Protein AF-A7LBM5-F1 (afdb_monomer_lite)

Structure (mmCIF, N/CA/C/O backbone):
data_AF-A7LBM5-F1
#
_entry.id   AF-A7LBM5-F1
#
loop_
_atom_site.group_PDB
_atom_site.id
_atom_site.type_symbol
_atom_site.label_atom_id
_atom_site.label_alt_id
_atom_site.label_comp_id
_atom_site.label_asym_id
_atom_site.label_entity_id
_atom_site.label_seq_id
_atom_site.pdbx_PDB_ins_code
_atom_site.Cartn_x
_atom_site.Cartn_y
_atom_site.Cartn_z
_atom_site.occupancy
_atom_site.B_iso_or_equiv
_atom_site.auth_seq_id
_atom_site.auth_comp_id
_atom_site.auth_asym_id
_atom_site.auth_atom_id
_atom_site.pdbx_PDB_model_num
ATOM 1 N N . ASP A 1 1 ? 21.453 -1.449 -9.384 1.00 80.56 1 ASP A N 1
ATOM 2 C CA . ASP A 1 1 ? 20.058 -1.747 -8.995 1.00 80.56 1 ASP A CA 1
ATOM 3 C C . ASP A 1 1 ? 19.962 -2.963 -8.107 1.00 80.56 1 ASP A C 1
ATOM 5 O O . ASP A 1 1 ? 20.552 -3.990 -8.438 1.00 80.56 1 ASP A O 1
ATOM 9 N N . GLN A 1 2 ? 19.204 -2.845 -7.019 1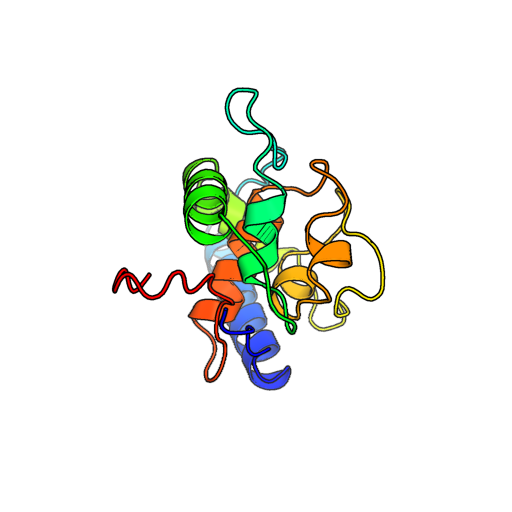.00 88.25 2 GLN A N 1
ATOM 10 C CA . GLN A 1 2 ? 18.785 -3.962 -6.177 1.00 88.25 2 GLN A CA 1
ATOM 11 C C . GLN A 1 2 ? 17.270 -4.136 -6.308 1.00 88.25 2 GLN A C 1
ATOM 13 O O . GLN A 1 2 ? 16.512 -3.178 -6.170 1.00 88.25 2 GLN A O 1
ATOM 18 N N . GLN A 1 3 ? 16.835 -5.356 -6.613 1.00 92.38 3 GLN A N 1
ATOM 19 C CA . GLN A 1 3 ? 15.414 -5.693 -6.645 1.00 92.38 3 GLN A CA 1
ATOM 20 C C . GLN A 1 3 ? 14.835 -5.732 -5.229 1.00 92.38 3 GLN A C 1
ATOM 22 O O . GLN A 1 3 ? 15.541 -6.057 -4.270 1.00 92.38 3 GLN A O 1
ATOM 27 N N . GLY A 1 4 ? 13.544 -5.439 -5.109 1.00 92.69 4 GLY A N 1
ATOM 28 C CA . GLY A 1 4 ? 12.826 -5.600 -3.856 1.00 92.69 4 GLY A CA 1
ATOM 29 C C . GLY A 1 4 ? 12.583 -7.071 -3.533 1.00 92.69 4 GLY A C 1
ATOM 30 O O . GLY A 1 4 ? 12.674 -7.957 -4.387 1.00 92.69 4 GLY A O 1
ATOM 31 N N . ILE A 1 5 ? 12.243 -7.329 -2.274 1.00 94.00 5 ILE A N 1
ATOM 32 C CA . ILE A 1 5 ? 11.839 -8.651 -1.801 1.00 94.00 5 ILE A CA 1
ATOM 33 C C . ILE A 1 5 ? 10.425 -8.525 -1.254 1.00 94.00 5 ILE A C 1
ATOM 35 O O . ILE A 1 5 ? 10.157 -7.733 -0.347 1.00 94.00 5 ILE A O 1
ATOM 39 N N . LYS A 1 6 ? 9.510 -9.302 -1.838 1.00 92.19 6 LYS A N 1
ATOM 40 C CA . LYS A 1 6 ? 8.155 -9.455 -1.319 1.00 92.19 6 LYS A CA 1
ATOM 41 C C . LYS A 1 6 ? 8.231 -10.149 0.055 1.00 92.19 6 LYS A C 1
ATOM 43 O O . LYS A 1 6 ? 8.802 -11.238 0.120 1.00 92.19 6 LYS A O 1
ATOM 48 N N . PRO A 1 7 ? 7.632 -9.582 1.118 1.00 89.44 7 PRO A N 1
ATOM 49 C CA . PRO A 1 7 ? 7.505 -10.281 2.391 1.00 89.44 7 PRO A CA 1
ATOM 50 C C . PRO A 1 7 ? 6.607 -11.522 2.272 1.00 89.44 7 PRO A C 1
ATOM 52 O O . PRO A 1 7 ? 5.789 -11.639 1.357 1.00 89.44 7 PRO A O 1
ATOM 55 N N . ALA A 1 8 ? 6.719 -12.446 3.226 1.00 93.50 8 ALA A N 1
ATOM 56 C CA . ALA A 1 8 ? 5.817 -13.594 3.293 1.00 93.50 8 ALA A CA 1
ATOM 57 C C . ALA A 1 8 ? 4.353 -13.140 3.454 1.00 93.50 8 ALA A C 1
ATOM 59 O O . ALA A 1 8 ? 4.066 -12.230 4.236 1.00 93.50 8 ALA A O 1
ATOM 60 N N . ASP A 1 9 ? 3.424 -13.806 2.758 1.00 93.50 9 ASP A N 1
ATOM 61 C CA . ASP A 1 9 ? 1.998 -13.443 2.792 1.00 93.50 9 ASP A CA 1
ATOM 62 C C . ASP A 1 9 ? 1.414 -13.525 4.209 1.00 93.50 9 ASP A C 1
ATOM 64 O O . ASP A 1 9 ? 0.647 -12.655 4.601 1.00 93.50 9 ASP A O 1
ATOM 68 N N . ASP A 1 10 ? 1.844 -14.500 5.016 1.00 94.88 10 ASP A N 1
ATOM 69 C CA . ASP A 1 10 ? 1.450 -14.602 6.429 1.00 94.88 10 ASP A CA 1
ATOM 70 C C . ASP A 1 10 ? 1.867 -13.358 7.238 1.00 94.88 10 ASP A C 1
ATOM 72 O O . ASP A 1 10 ? 1.095 -12.840 8.043 1.00 94.88 10 ASP A O 1
ATOM 76 N N . GLY A 1 11 ? 3.062 -12.814 6.983 1.00 94.75 11 GLY A N 1
ATOM 77 C CA . GLY A 1 11 ? 3.529 -11.586 7.629 1.00 94.75 11 GLY A CA 1
ATOM 78 C C . GLY A 1 11 ? 2.706 -10.361 7.222 1.00 94.75 11 GLY A C 1
ATOM 79 O O . GLY A 1 11 ? 2.309 -9.573 8.082 1.00 94.75 11 GLY A O 1
ATOM 80 N N . LEU A 1 12 ? 2.407 -10.231 5.926 1.00 95.88 12 LEU A N 1
ATOM 81 C CA . LEU A 1 12 ? 1.554 -9.163 5.397 1.00 95.88 12 LEU A CA 1
ATOM 82 C C . LEU A 1 12 ? 0.133 -9.236 5.964 1.00 95.88 12 LEU A C 1
ATOM 84 O O . LEU A 1 12 ? -0.390 -8.223 6.426 1.00 95.88 12 LEU A O 1
ATOM 88 N N . ASN A 1 13 ? -0.468 -10.426 5.980 1.00 96.62 13 ASN A N 1
ATOM 89 C CA . ASN A 1 13 ? -1.828 -10.635 6.473 1.00 96.62 13 ASN A CA 1
ATOM 90 C C . ASN A 1 13 ? -1.927 -10.368 7.979 1.00 96.62 13 ASN A C 1
ATOM 92 O O . ASN A 1 13 ? -2.827 -9.656 8.417 1.00 96.62 13 ASN A O 1
ATOM 96 N N . LYS A 1 14 ? -0.963 -10.844 8.779 1.00 96.25 14 LYS A N 1
ATOM 97 C CA . LYS A 1 14 ? -0.911 -10.549 10.221 1.00 96.25 14 LYS A CA 1
ATOM 98 C C . LYS A 1 14 ? -0.853 -9.051 10.499 1.00 96.25 14 LYS A C 1
ATOM 100 O O . LYS A 1 14 ? -1.576 -8.565 11.368 1.00 96.25 14 LYS A O 1
ATOM 105 N N . PHE A 1 15 ? -0.017 -8.320 9.765 1.00 96.19 15 PHE A N 1
ATOM 106 C CA . PHE A 1 15 ? 0.113 -6.878 9.950 1.00 96.19 15 PHE A CA 1
ATOM 107 C C . PHE A 1 15 ? -1.135 -6.116 9.470 1.00 96.19 15 PHE A C 1
ATOM 109 O O . PHE A 1 15 ? -1.612 -5.231 10.181 1.00 96.19 15 PHE A O 1
ATOM 116 N N . LEU A 1 16 ? -1.729 -6.510 8.335 1.00 97.81 16 LEU A N 1
ATOM 117 C CA . LEU A 1 16 ? -3.013 -5.976 7.864 1.00 97.81 16 LEU A CA 1
ATOM 118 C C . LEU A 1 16 ? -4.118 -6.167 8.915 1.00 97.81 16 LEU A C 1
ATOM 120 O O . LEU A 1 16 ? -4.770 -5.196 9.303 1.00 97.81 16 LEU A O 1
ATOM 124 N N . ASN A 1 17 ? -4.288 -7.391 9.416 1.00 98.06 17 ASN A N 1
ATOM 125 C CA . ASN A 1 17 ? -5.321 -7.725 10.398 1.00 98.06 17 ASN A CA 1
ATOM 126 C C . ASN A 1 17 ? -5.134 -6.982 11.717 1.00 98.06 17 ASN A C 1
ATOM 128 O O . ASN A 1 17 ? -6.114 -6.555 12.331 1.00 98.06 17 ASN A O 1
ATOM 132 N N . ALA A 1 18 ? -3.884 -6.816 12.158 1.00 98.12 18 ALA A N 1
ATOM 133 C CA . ALA A 1 18 ? -3.573 -6.037 13.347 1.00 98.12 18 ALA A CA 1
ATOM 134 C C . ALA A 1 18 ? -4.036 -4.582 13.176 1.00 98.12 18 ALA A C 1
ATOM 136 O O . ALA A 1 18 ? -4.762 -4.072 14.028 1.00 98.12 18 ALA A O 1
ATOM 137 N N . LEU A 1 19 ? -3.699 -3.937 12.053 1.00 98.12 19 LEU A N 1
ATOM 138 C CA . LEU A 1 19 ? -4.122 -2.561 11.775 1.00 98.12 19 LEU A CA 1
ATOM 139 C C . LEU A 1 19 ? -5.643 -2.430 11.634 1.00 98.12 19 LEU A C 1
ATOM 141 O O . LEU A 1 19 ? -6.227 -1.506 12.197 1.00 98.12 19 LEU A O 1
ATOM 145 N N . GLN A 1 20 ? -6.301 -3.367 10.949 1.00 98.25 20 GLN A N 1
ATOM 146 C CA . GLN A 1 20 ? -7.763 -3.396 10.840 1.00 98.25 20 GLN A CA 1
ATOM 147 C C . GLN A 1 20 ? -8.433 -3.548 12.210 1.00 98.25 20 GLN A C 1
ATOM 149 O O . GLN A 1 20 ? -9.395 -2.841 12.505 1.00 98.25 20 GLN A O 1
ATOM 154 N N . SER A 1 21 ? -7.902 -4.420 13.069 1.00 98.44 21 SER A N 1
ATOM 155 C CA . SER A 1 21 ? -8.426 -4.635 14.422 1.00 98.44 21 SER A CA 1
ATOM 156 C C . SER A 1 21 ? -8.223 -3.410 15.315 1.00 98.44 21 SER A C 1
ATOM 158 O O . SER A 1 21 ? -9.132 -3.042 16.055 1.00 98.44 21 SER A O 1
ATOM 160 N N . ILE A 1 22 ? -7.067 -2.743 15.214 1.00 98.38 22 ILE A N 1
ATOM 161 C CA . ILE A 1 22 ? -6.781 -1.493 15.934 1.00 98.38 22 ILE A CA 1
ATOM 162 C C . ILE A 1 22 ? -7.747 -0.390 15.493 1.00 98.38 22 ILE A C 1
ATOM 164 O O . ILE A 1 22 ? -8.365 0.249 16.343 1.00 98.38 22 ILE A O 1
ATOM 168 N N . VAL A 1 23 ? -7.915 -0.186 14.180 1.00 98.25 23 VAL A N 1
ATOM 169 C CA . VAL A 1 23 ? -8.852 0.818 13.651 1.00 98.25 23 VAL A CA 1
ATOM 170 C C . VAL A 1 23 ? -10.275 0.497 14.087 1.00 98.25 23 VAL A C 1
ATOM 172 O O . VAL A 1 23 ? -10.959 1.390 14.576 1.00 98.25 23 VAL A O 1
ATOM 175 N N . LYS A 1 24 ? -10.695 -0.770 14.000 1.00 98.25 24 LYS A N 1
ATOM 176 C CA . LYS A 1 24 ? -12.019 -1.194 14.458 1.00 98.25 24 LYS A CA 1
ATOM 177 C C . LYS A 1 24 ? -12.240 -0.886 15.941 1.00 98.25 24 LYS A C 1
ATOM 179 O O . LYS A 1 24 ? -13.245 -0.269 16.285 1.00 98.25 24 LYS A O 1
ATOM 184 N N . ALA A 1 25 ? -11.307 -1.277 16.807 1.00 98.50 25 ALA A N 1
ATOM 185 C CA . ALA A 1 25 ? -11.409 -1.020 18.241 1.00 98.50 25 ALA A CA 1
ATOM 186 C C . ALA A 1 25 ? -11.464 0.487 18.548 1.00 98.50 25 ALA A C 1
ATOM 188 O O . ALA A 1 25 ? -12.259 0.918 19.382 1.00 98.50 25 ALA A O 1
ATOM 189 N N . ALA A 1 26 ? -10.669 1.298 17.844 1.00 98.19 26 ALA A N 1
ATOM 190 C CA . ALA A 1 26 ? -10.687 2.750 17.987 1.00 98.19 26 ALA A CA 1
ATOM 191 C C . ALA A 1 26 ? -12.025 3.359 17.534 1.00 98.19 26 ALA A C 1
ATOM 193 O O . ALA A 1 26 ? -12.578 4.207 18.236 1.00 98.19 26 ALA A O 1
ATOM 194 N N . THR A 1 27 ? -12.578 2.904 16.405 1.00 97.94 27 THR A N 1
ATOM 195 C CA . THR A 1 27 ? -13.885 3.374 15.922 1.00 97.94 27 THR A CA 1
ATOM 196 C C . THR A 1 27 ? -15.028 2.959 16.838 1.00 97.94 27 THR A C 1
ATOM 198 O O . THR A 1 27 ? -15.916 3.767 17.101 1.00 97.94 27 THR A O 1
ATOM 201 N N . ASP A 1 28 ? -14.977 1.746 17.393 1.00 97.88 28 ASP A N 1
ATOM 202 C CA . ASP A 1 28 ? -15.955 1.271 18.378 1.00 97.88 28 ASP A CA 1
ATOM 203 C C . ASP A 1 28 ? -15.886 2.112 19.677 1.00 97.88 28 ASP A C 1
ATOM 205 O O . ASP A 1 28 ? -16.894 2.289 20.359 1.00 97.88 28 ASP A O 1
ATOM 209 N N . ALA A 1 29 ? -14.719 2.693 19.986 1.00 98.06 29 ALA A N 1
ATOM 210 C CA . ALA A 1 29 ? -14.501 3.623 21.096 1.00 98.06 29 ALA A CA 1
ATOM 211 C C . ALA A 1 29 ? -14.795 5.105 20.759 1.00 98.06 29 ALA A C 1
ATOM 213 O O . ALA A 1 29 ? -14.572 5.978 21.599 1.00 98.06 29 ALA A O 1
ATOM 214 N N . GLY A 1 30 ? -15.291 5.410 19.554 1.00 97.75 30 GLY A N 1
ATOM 215 C CA . GLY A 1 30 ? -15.703 6.760 19.144 1.00 97.75 30 GLY A CA 1
ATOM 216 C C . GLY A 1 30 ? -14.633 7.603 18.438 1.00 97.75 30 GLY A C 1
ATOM 217 O O . GLY A 1 30 ? -14.878 8.777 18.158 1.00 97.75 30 GLY A O 1
ATOM 218 N N . VAL A 1 31 ? -13.465 7.037 18.116 1.00 97.75 31 VAL A N 1
ATOM 219 C CA . VAL A 1 31 ? -12.479 7.696 17.242 1.00 97.75 31 VAL A CA 1
ATOM 220 C C . VAL A 1 31 ? -12.991 7.678 15.800 1.00 97.75 31 VAL A C 1
ATOM 222 O O . VAL A 1 31 ? -13.531 6.679 15.332 1.00 97.75 31 VAL A O 1
ATOM 225 N N . LEU A 1 32 ? -12.823 8.779 15.066 1.00 96.88 32 LEU A N 1
ATOM 226 C CA . LEU A 1 32 ? -13.227 8.835 13.661 1.00 96.88 32 LEU A CA 1
ATOM 227 C C . LEU A 1 32 ? -12.402 7.864 12.805 1.00 96.88 32 LEU A C 1
ATOM 229 O O . LEU A 1 32 ? -11.196 7.717 12.991 1.00 96.88 32 LEU A O 1
ATOM 233 N N . ALA A 1 33 ? -13.061 7.233 11.833 1.00 96.12 33 ALA A N 1
ATOM 234 C CA . ALA A 1 33 ? -12.387 6.390 10.854 1.00 96.12 33 ALA A CA 1
ATOM 235 C C . ALA A 1 33 ? -11.394 7.212 10.004 1.00 96.12 33 ALA A C 1
ATOM 237 O O . ALA A 1 33 ? -11.668 8.381 9.704 1.00 96.12 33 ALA A O 1
ATOM 238 N N . PRO A 1 34 ? -10.265 6.612 9.580 1.00 97.56 34 PRO A N 1
ATOM 239 C CA . PRO A 1 34 ? -9.275 7.300 8.762 1.00 97.56 34 PRO A CA 1
ATOM 240 C C . PRO A 1 34 ? -9.865 7.699 7.401 1.00 97.56 34 PRO A C 1
ATOM 242 O O . PRO A 1 34 ? -10.655 6.966 6.800 1.00 97.56 34 PRO A O 1
ATOM 245 N N . LYS A 1 35 ? -9.484 8.879 6.905 1.00 97.50 35 LYS A N 1
ATOM 246 C CA . LYS A 1 35 ? -10.020 9.450 5.661 1.00 97.50 35 LYS A CA 1
ATOM 247 C C . LYS A 1 35 ? -9.296 8.888 4.444 1.00 97.50 35 LYS A C 1
ATOM 249 O O . LYS A 1 35 ? -8.075 8.879 4.402 1.00 97.50 35 LYS A O 1
ATOM 254 N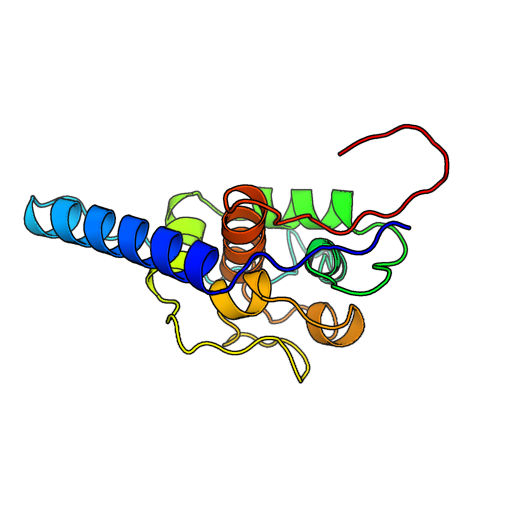 N . ALA A 1 36 ? -10.047 8.463 3.431 1.00 96.19 36 ALA A N 1
ATOM 255 C CA . ALA A 1 36 ? -9.468 7.973 2.185 1.00 96.19 36 ALA A CA 1
ATOM 256 C C . ALA A 1 36 ? -8.902 9.115 1.327 1.00 96.19 36 ALA A C 1
ATOM 258 O O . ALA A 1 36 ? -9.558 10.140 1.137 1.00 96.19 36 ALA A O 1
ATOM 259 N N . GLY A 1 37 ? -7.718 8.888 0.756 1.00 93.00 37 GLY A N 1
ATOM 260 C CA . GLY A 1 37 ? -7.074 9.813 -0.173 1.00 93.00 37 GLY A CA 1
ATOM 261 C C . GLY A 1 37 ? -7.395 9.500 -1.629 1.00 93.00 37 GLY A C 1
ATOM 262 O O . GLY A 1 37 ? -7.520 8.334 -2.015 1.00 93.00 37 GLY A O 1
ATOM 263 N N . ASN A 1 38 ? -7.503 10.545 -2.451 1.00 94.00 38 ASN A N 1
ATOM 264 C CA . ASN A 1 38 ? -7.768 10.434 -3.893 1.00 94.00 38 ASN A CA 1
ATOM 265 C C . ASN A 1 38 ? -6.647 11.010 -4.770 1.00 94.00 38 ASN A C 1
ATOM 267 O O . ASN A 1 38 ? -6.739 10.938 -5.994 1.00 94.00 38 ASN A O 1
ATOM 271 N N . THR A 1 39 ? -5.592 11.554 -4.161 1.00 95.19 39 THR A N 1
ATOM 272 C CA . THR A 1 39 ? -4.393 12.014 -4.867 1.00 95.19 39 THR A CA 1
ATOM 273 C C . THR A 1 39 ? -3.792 10.867 -5.675 1.00 95.19 39 THR A C 1
ATOM 275 O O . THR A 1 39 ? -3.636 9.750 -5.175 1.00 95.19 39 THR A O 1
ATOM 278 N N . THR A 1 40 ? -3.485 11.134 -6.940 1.00 96.94 40 THR A N 1
ATOM 279 C CA . THR A 1 40 ? -2.849 10.185 -7.862 1.00 96.94 40 THR A CA 1
ATOM 280 C C . THR A 1 40 ? -1.323 10.308 -7.789 1.00 96.94 40 THR A C 1
ATOM 282 O O . THR A 1 40 ? -0.797 11.047 -6.958 1.00 96.94 40 THR A O 1
ATOM 285 N N . LEU A 1 41 ? -0.575 9.613 -8.650 1.00 96.62 41 LEU A N 1
ATOM 286 C CA . LEU A 1 41 ? 0.896 9.690 -8.656 1.00 96.62 41 LEU A CA 1
ATOM 287 C C . LEU A 1 41 ? 1.434 10.981 -9.297 1.00 96.62 41 LEU A C 1
ATOM 289 O O . LEU A 1 41 ? 2.648 11.191 -9.352 1.00 96.62 41 LEU A O 1
ATOM 293 N N . THR A 1 42 ? 0.548 11.859 -9.772 1.00 95.69 42 THR A N 1
ATOM 294 C CA . THR A 1 42 ? 0.914 13.214 -10.176 1.00 95.69 42 THR A CA 1
ATOM 295 C C . THR A 1 42 ? 0.821 14.152 -8.978 1.00 95.69 42 THR A C 1
ATOM 297 O O . THR A 1 42 ? -0.267 14.526 -8.548 1.00 95.69 42 THR A O 1
ATOM 300 N N . VAL A 1 43 ? 1.980 14.560 -8.461 1.00 90.06 43 VAL A N 1
ATOM 301 C CA . VAL A 1 43 ? 2.096 15.452 -7.298 1.00 90.06 43 VAL A CA 1
ATOM 302 C C . VAL A 1 43 ? 2.581 16.802 -7.799 1.00 90.06 43 VAL A C 1
ATOM 304 O O . VAL A 1 43 ? 3.608 16.874 -8.470 1.00 90.06 43 VAL A O 1
ATOM 307 N N . ASN A 1 44 ? 1.834 17.872 -7.516 1.00 87.56 44 ASN A N 1
ATOM 308 C CA . ASN A 1 44 ? 2.152 19.237 -7.962 1.00 87.56 44 ASN A CA 1
ATOM 309 C C . ASN A 1 44 ? 2.411 19.353 -9.481 1.00 87.56 44 ASN A C 1
ATOM 311 O O . ASN A 1 44 ? 3.278 20.102 -9.919 1.00 87.56 44 ASN A O 1
ATOM 315 N N . GLY A 1 45 ? 1.680 18.580 -10.292 1.00 89.44 45 GLY A N 1
ATOM 316 C CA . GLY A 1 45 ? 1.837 18.560 -11.753 1.00 89.44 45 GLY A CA 1
ATOM 317 C C . GLY A 1 45 ? 3.023 17.736 -12.273 1.00 89.44 45 GLY A C 1
ATOM 318 O O . GLY A 1 45 ? 3.212 17.659 -13.483 1.00 89.44 45 GLY A O 1
ATOM 319 N N . VAL A 1 46 ? 3.792 17.086 -11.395 1.00 92.50 46 VAL A N 1
ATOM 320 C CA . VAL A 1 46 ? 4.931 16.230 -11.759 1.00 92.50 46 VAL A CA 1
ATOM 321 C C . VAL A 1 46 ? 4.522 14.758 -11.725 1.00 92.50 46 VAL A C 1
ATOM 323 O O . VAL A 1 46 ? 3.916 14.306 -10.755 1.00 92.50 46 VAL A O 1
ATOM 326 N N . ASP A 1 47 ? 4.853 13.998 -12.773 1.00 95.00 47 ASP A N 1
ATOM 327 C CA . ASP A 1 47 ? 4.618 12.549 -12.837 1.00 95.00 47 ASP A CA 1
ATOM 328 C C . ASP A 1 47 ? 5.661 11.773 -12.010 1.00 95.00 47 ASP A C 1
ATOM 330 O O . ASP A 1 47 ? 6.835 11.657 -12.385 1.00 95.00 47 ASP A O 1
ATOM 334 N N . ASN A 1 48 ? 5.208 11.204 -10.890 1.00 96.38 48 ASN A N 1
ATOM 335 C CA . ASN A 1 48 ? 6.031 10.413 -9.980 1.00 96.38 48 ASN A CA 1
ATOM 336 C C . ASN A 1 48 ? 5.778 8.907 -10.094 1.00 96.38 48 ASN A C 1
ATOM 338 O O . ASN A 1 48 ? 6.212 8.169 -9.214 1.00 96.38 48 ASN A O 1
ATOM 342 N N . LYS A 1 49 ? 5.126 8.409 -11.156 1.00 95.94 49 LYS A N 1
ATOM 343 C CA . LYS A 1 49 ? 4.753 6.983 -11.270 1.00 95.94 49 LYS A CA 1
ATOM 344 C C . LYS A 1 49 ? 5.907 5.995 -11.083 1.00 95.94 49 LYS A C 1
ATOM 346 O O . LYS A 1 49 ? 5.706 4.915 -10.536 1.00 95.94 49 LYS A O 1
ATOM 351 N N . ASP A 1 50 ? 7.130 6.364 -11.475 1.00 96.00 50 ASP A N 1
ATOM 352 C CA . ASP A 1 50 ? 8.308 5.510 -11.268 1.00 96.00 50 ASP A CA 1
ATOM 353 C C . ASP A 1 50 ? 8.641 5.306 -9.783 1.00 96.00 50 ASP A C 1
ATOM 355 O O . ASP A 1 50 ? 9.320 4.345 -9.439 1.00 96.00 50 ASP A O 1
ATOM 359 N N . GLY A 1 51 ? 8.127 6.150 -8.888 1.00 95.75 51 GLY A N 1
ATOM 360 C CA . GLY A 1 51 ? 8.233 5.945 -7.449 1.00 95.75 51 GLY A CA 1
ATOM 361 C C . GLY A 1 51 ? 7.563 4.652 -6.985 1.00 95.75 51 GLY A C 1
ATOM 362 O O . GLY A 1 51 ? 8.047 4.027 -6.050 1.00 95.75 51 GLY A O 1
ATOM 363 N N . ALA A 1 52 ? 6.534 4.158 -7.683 1.00 97.25 52 ALA A N 1
ATOM 364 C CA . ALA A 1 52 ? 5.938 2.854 -7.380 1.00 97.25 52 ALA A CA 1
ATOM 365 C C . ALA A 1 52 ? 6.912 1.682 -7.616 1.00 97.25 52 ALA A C 1
ATOM 367 O O . ALA A 1 52 ? 6.755 0.614 -7.022 1.00 97.25 52 ALA A O 1
ATOM 368 N N . LYS A 1 53 ? 7.960 1.871 -8.430 1.00 97.19 53 LYS A N 1
ATOM 369 C CA . LYS A 1 53 ? 8.957 0.830 -8.720 1.00 97.19 53 LYS A CA 1
ATOM 370 C C . LYS A 1 53 ? 9.828 0.477 -7.517 1.00 97.19 53 LYS A C 1
ATOM 372 O O . LYS A 1 53 ? 10.469 -0.564 -7.551 1.00 97.19 53 LYS A O 1
ATOM 377 N N . VAL A 1 54 ? 9.810 1.242 -6.421 1.00 96.69 54 VAL A N 1
ATOM 378 C CA . VAL A 1 54 ? 10.421 0.785 -5.152 1.00 96.69 54 VAL A CA 1
ATOM 379 C C . VAL A 1 54 ? 9.751 -0.484 -4.604 1.00 96.69 54 VAL A C 1
ATOM 381 O O . VAL A 1 54 ? 10.286 -1.146 -3.722 1.00 96.69 54 VAL A O 1
ATOM 384 N N . LEU A 1 55 ? 8.590 -0.867 -5.139 1.00 97.06 55 LEU A N 1
ATOM 385 C CA . LEU A 1 55 ? 7.889 -2.112 -4.825 1.00 97.06 55 LEU A CA 1
ATOM 386 C C . LEU A 1 55 ? 8.128 -3.220 -5.867 1.00 97.06 55 LEU A C 1
ATOM 388 O O . LEU A 1 55 ? 7.512 -4.289 -5.788 1.00 97.06 55 LEU A O 1
ATOM 392 N N . ALA A 1 56 ? 9.025 -2.995 -6.828 1.00 96.75 56 ALA A N 1
ATOM 393 C CA . ALA A 1 56 ? 9.377 -3.969 -7.851 1.00 96.75 56 ALA A CA 1
ATOM 394 C C . ALA A 1 56 ? 10.061 -5.198 -7.245 1.00 96.75 56 ALA A C 1
ATOM 396 O O . ALA A 1 56 ? 10.872 -5.083 -6.325 1.00 96.75 56 ALA A O 1
ATOM 397 N N . ILE A 1 57 ? 9.732 -6.379 -7.768 1.00 95.00 57 ILE A N 1
ATOM 398 C CA . ILE A 1 57 ? 10.455 -7.629 -7.460 1.00 95.00 57 ILE A CA 1
ATOM 399 C C . ILE A 1 57 ? 11.537 -7.948 -8.505 1.00 95.00 57 ILE A C 1
ATOM 401 O O . ILE A 1 57 ? 12.284 -8.912 -8.359 1.00 95.00 57 ILE A O 1
ATOM 405 N N . ASP A 1 58 ? 11.637 -7.115 -9.539 1.00 94.19 58 ASP A N 1
ATOM 406 C CA . ASP A 1 58 ? 12.724 -7.030 -10.508 1.00 94.19 58 ASP A CA 1
ATOM 407 C C . ASP A 1 58 ? 13.520 -5.720 -10.325 1.00 94.19 58 ASP A C 1
ATOM 409 O O . ASP A 1 58 ? 13.324 -4.969 -9.366 1.00 94.19 58 ASP A O 1
ATOM 413 N N . LYS A 1 59 ? 14.486 -5.454 -11.215 1.00 92.62 59 LYS A N 1
ATOM 414 C CA . LYS A 1 59 ? 15.322 -4.245 -11.132 1.00 92.62 59 LYS A CA 1
ATOM 415 C C . LYS A 1 59 ? 14.485 -2.995 -11.441 1.00 92.62 59 LYS A C 1
ATOM 417 O O . LYS A 1 59 ? 13.953 -2.901 -12.547 1.00 92.62 59 LYS A O 1
ATOM 422 N N . PRO A 1 60 ? 14.424 -2.003 -10.537 1.00 91.69 60 PRO A N 1
ATOM 423 C CA . PRO A 1 60 ? 13.476 -0.898 -10.650 1.00 91.69 60 PRO A CA 1
ATOM 424 C C . PRO A 1 60 ? 13.914 0.190 -11.652 1.00 91.69 60 PRO A C 1
ATOM 426 O O . PRO A 1 60 ? 13.091 0.992 -12.083 1.00 91.69 60 PRO A O 1
ATOM 429 N N . GLY A 1 61 ? 15.180 0.210 -12.085 1.00 87.75 61 GLY A N 1
ATOM 430 C CA . GLY A 1 61 ? 15.721 1.274 -12.932 1.00 87.75 61 GLY A CA 1
ATOM 431 C C . GLY A 1 61 ? 15.961 2.581 -12.166 1.00 87.75 61 GLY A C 1
ATOM 432 O O . GLY A 1 61 ? 15.982 2.596 -10.936 1.00 87.75 61 GLY A O 1
ATOM 433 N N . ALA A 1 62 ? 16.169 3.675 -12.903 1.00 85.88 62 ALA A N 1
ATOM 434 C CA . ALA A 1 62 ? 16.604 4.956 -12.347 1.00 85.88 62 ALA A CA 1
ATOM 435 C C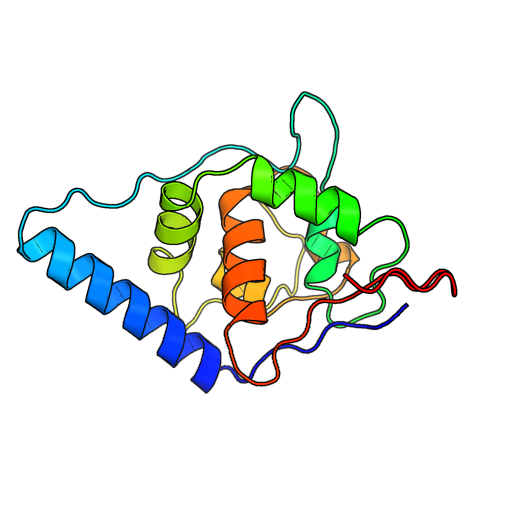 . ALA A 1 62 ? 15.500 5.754 -11.626 1.00 85.88 62 ALA A C 1
ATOM 437 O O . ALA A 1 62 ? 14.314 5.612 -11.921 1.00 85.88 62 ALA A O 1
ATOM 438 N N . ALA A 1 63 ? 15.920 6.646 -10.718 1.00 78.56 63 ALA A N 1
ATOM 439 C CA . ALA A 1 63 ? 15.098 7.683 -10.071 1.00 78.56 63 ALA A CA 1
ATOM 440 C C . ALA A 1 63 ? 13.866 7.204 -9.267 1.00 78.56 63 ALA A C 1
ATOM 442 O O . ALA A 1 63 ? 12.882 7.931 -9.128 1.00 78.56 63 ALA A O 1
ATOM 443 N N . VAL A 1 64 ? 13.905 5.994 -8.703 1.00 89.50 64 VAL A N 1
ATOM 444 C CA . VAL A 1 64 ? 12.741 5.409 -8.007 1.00 89.50 64 VAL A CA 1
ATOM 445 C C . VAL A 1 64 ? 12.584 5.889 -6.559 1.00 89.50 64 VAL A C 1
ATOM 447 O O . VAL A 1 64 ? 11.468 6.157 -6.125 1.00 89.50 64 VAL A O 1
ATOM 450 N N . GLY A 1 65 ? 13.684 6.077 -5.821 1.00 91.25 65 GLY A N 1
ATOM 451 C CA . GLY A 1 65 ? 13.644 6.469 -4.403 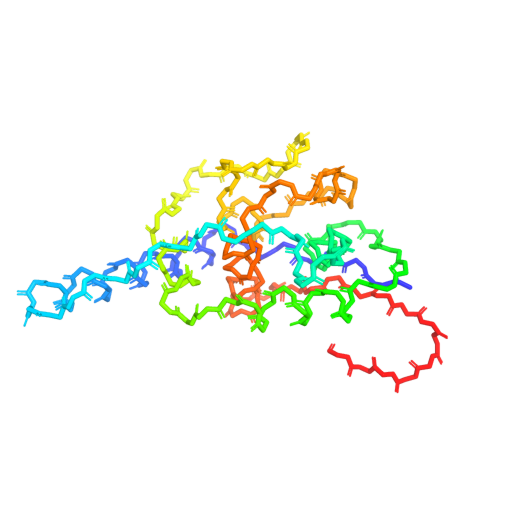1.00 91.25 65 GLY A CA 1
ATOM 452 C C . GLY A 1 65 ? 13.134 7.895 -4.167 1.00 91.25 65 GLY A C 1
ATOM 453 O O . GLY A 1 65 ? 12.254 8.112 -3.338 1.00 91.25 65 GLY A O 1
ATOM 454 N N . GLU A 1 66 ? 13.631 8.869 -4.936 1.00 91.94 66 GLU A N 1
ATOM 455 C CA . GLU A 1 66 ? 13.204 10.274 -4.833 1.00 91.94 66 GLU A CA 1
ATOM 456 C C . GLU A 1 66 ? 11.711 10.435 -5.150 1.00 91.94 66 GLU A C 1
ATOM 458 O O . GLU A 1 66 ? 10.965 11.040 -4.381 1.00 91.94 66 GLU A O 1
ATOM 463 N N . LYS A 1 67 ? 11.244 9.807 -6.234 1.00 94.69 67 LYS A N 1
ATOM 464 C CA . LYS A 1 67 ? 9.828 9.827 -6.620 1.00 94.69 67 LYS A CA 1
ATOM 465 C C . LYS A 1 67 ? 8.936 9.114 -5.603 1.00 94.69 67 LYS A C 1
ATOM 467 O O . LYS A 1 67 ? 7.827 9.575 -5.346 1.00 94.69 67 LYS A O 1
ATOM 472 N N . ALA A 1 68 ? 9.405 8.027 -4.986 1.00 95.69 68 ALA A N 1
ATOM 473 C CA . ALA A 1 68 ? 8.678 7.371 -3.899 1.00 95.69 68 ALA A CA 1
ATOM 474 C C . ALA A 1 68 ? 8.538 8.287 -2.672 1.00 95.69 68 ALA A C 1
ATOM 476 O O . ALA A 1 68 ? 7.458 8.366 -2.090 1.00 95.69 68 ALA A O 1
ATOM 477 N N . SER A 1 69 ? 9.593 9.028 -2.321 1.00 95.06 69 SER A N 1
ATOM 478 C CA . SER A 1 69 ? 9.553 10.032 -1.249 1.00 95.06 69 SER A CA 1
ATOM 479 C C . SER A 1 69 ? 8.534 11.143 -1.538 1.00 95.06 69 SER A C 1
ATOM 481 O O . SER A 1 69 ? 7.743 11.518 -0.667 1.00 95.06 69 SER A O 1
ATOM 483 N N . LEU A 1 70 ? 8.468 11.619 -2.786 1.00 95.88 70 LEU A N 1
ATOM 484 C CA . LEU A 1 70 ? 7.452 12.584 -3.220 1.00 95.88 70 LEU A CA 1
ATOM 485 C C . LEU A 1 70 ? 6.024 12.023 -3.121 1.00 95.88 70 LEU A C 1
ATOM 487 O O . LEU A 1 70 ? 5.124 12.733 -2.685 1.00 95.88 70 LEU A O 1
ATOM 491 N N . ILE A 1 71 ? 5.805 10.749 -3.462 1.00 96.62 71 ILE A N 1
ATOM 492 C CA . ILE A 1 71 ? 4.494 10.095 -3.297 1.00 96.62 71 ILE A CA 1
ATOM 493 C C . ILE A 1 71 ? 4.101 10.018 -1.818 1.00 96.62 71 ILE A C 1
ATOM 495 O O . ILE A 1 71 ? 2.975 10.365 -1.472 1.00 96.62 71 ILE A O 1
ATOM 499 N N . VAL A 1 72 ? 5.011 9.566 -0.947 1.00 96.69 72 VAL A N 1
ATOM 500 C CA . VAL A 1 72 ? 4.731 9.408 0.491 1.00 96.69 72 VAL A CA 1
ATOM 501 C C . VAL A 1 72 ? 4.470 10.761 1.153 1.00 96.69 72 VAL A C 1
ATOM 503 O O . VAL A 1 72 ? 3.552 10.873 1.956 1.00 96.69 72 VAL A O 1
ATOM 506 N N . SER A 1 73 ? 5.223 11.801 0.791 1.00 96.38 73 SER A N 1
ATOM 507 C CA . SER A 1 73 ? 5.018 13.154 1.332 1.00 96.38 73 SER A CA 1
ATOM 508 C C . SER A 1 73 ? 3.744 13.843 0.827 1.00 96.38 73 SER A C 1
ATOM 510 O O . SER A 1 73 ? 3.286 14.798 1.452 1.00 96.38 73 SER A O 1
ATOM 512 N N . ALA A 1 74 ? 3.147 13.361 -0.267 1.00 96.12 74 ALA A N 1
ATOM 513 C CA . ALA A 1 74 ? 1.915 13.909 -0.834 1.00 96.12 74 ALA A CA 1
ATOM 514 C C . ALA A 1 74 ? 0.630 13.397 -0.163 1.00 96.12 74 ALA A C 1
ATOM 516 O O . ALA A 1 74 ? -0.462 13.834 -0.534 1.00 96.12 74 ALA A O 1
ATOM 517 N N . VAL A 1 75 ? 0.739 12.458 0.779 1.00 96.94 75 VAL A N 1
ATOM 518 C CA . VAL A 1 75 ? -0.402 11.848 1.467 1.00 96.94 75 VAL A CA 1
ATOM 519 C C . VAL A 1 75 ? -0.226 11.900 2.978 1.00 96.94 75 VAL A C 1
ATOM 521 O O . VAL A 1 75 ? 0.877 11.805 3.514 1.00 96.94 75 VAL A O 1
ATOM 524 N N . SER A 1 76 ? -1.337 12.048 3.684 1.00 97.94 76 SER A N 1
ATOM 525 C CA . SER A 1 76 ? -1.377 12.010 5.142 1.00 97.94 76 SER A CA 1
ATOM 526 C C . SER A 1 76 ? -1.307 10.577 5.675 1.00 97.94 76 SER A C 1
ATOM 528 O O . SER A 1 76 ? -1.677 9.609 5.004 1.00 97.94 76 SER A O 1
ATOM 530 N N . GLY A 1 77 ? -0.895 10.436 6.938 1.00 97.69 77 GLY A N 1
ATOM 531 C CA . GLY A 1 77 ? -0.934 9.147 7.633 1.00 97.69 77 GLY A CA 1
ATOM 532 C C . GLY A 1 77 ? -2.345 8.551 7.715 1.00 97.69 77 GLY A C 1
ATOM 533 O O . GLY A 1 77 ? -2.491 7.334 7.643 1.00 97.69 77 GLY A O 1
ATOM 534 N N . GLU A 1 78 ? -3.385 9.391 7.794 1.00 97.81 78 GLU A N 1
ATOM 535 C CA . GLU A 1 78 ? -4.784 8.949 7.741 1.00 97.81 78 GLU A CA 1
ATOM 536 C C . GLU A 1 78 ? -5.112 8.301 6.391 1.00 97.81 78 GLU A C 1
ATOM 538 O O . GLU A 1 78 ? -5.695 7.223 6.364 1.00 97.81 78 GLU A O 1
ATOM 543 N N . GLU A 1 79 ? -4.685 8.897 5.277 1.00 98.50 79 GLU A N 1
ATOM 544 C CA . GLU A 1 79 ? -4.926 8.348 3.937 1.00 98.50 79 GLU A CA 1
ATOM 545 C C . GLU A 1 79 ? -4.163 7.045 3.699 1.00 98.50 79 GLU A C 1
ATOM 547 O O . GLU A 1 79 ? -4.725 6.097 3.139 1.00 98.50 79 GLU A O 1
ATOM 552 N N . ILE A 1 80 ? -2.912 6.971 4.166 1.00 98.50 80 ILE A N 1
ATOM 553 C CA . ILE A 1 80 ? -2.115 5.738 4.136 1.00 98.50 80 ILE A CA 1
ATOM 554 C C . ILE A 1 80 ? -2.832 4.643 4.932 1.00 98.50 80 ILE A C 1
ATOM 556 O O . ILE A 1 80 ? -3.055 3.547 4.411 1.00 98.50 80 ILE A O 1
ATOM 560 N N . LEU A 1 81 ? -3.236 4.936 6.173 1.00 98.31 81 LEU A N 1
ATOM 561 C CA . LEU A 1 81 ? -3.908 3.968 7.035 1.00 98.31 81 LEU A CA 1
ATOM 562 C C . LEU A 1 81 ? -5.252 3.530 6.446 1.00 98.31 81 LEU A C 1
ATOM 564 O O . LEU A 1 81 ? -5.514 2.329 6.396 1.00 98.31 81 LEU A O 1
ATOM 568 N N . ALA A 1 82 ? -6.063 4.467 5.942 1.00 98.50 82 ALA A N 1
ATOM 569 C CA . ALA A 1 82 ? -7.323 4.176 5.260 1.00 98.50 82 ALA A CA 1
ATOM 570 C C . ALA A 1 82 ? -7.114 3.232 4.069 1.00 98.50 82 ALA A C 1
ATOM 572 O O . ALA A 1 82 ? -7.862 2.269 3.900 1.00 98.50 82 ALA A O 1
ATOM 573 N N . SER A 1 83 ? -6.076 3.470 3.261 1.00 98.50 83 SER A N 1
ATOM 574 C CA . SER A 1 83 ? -5.775 2.616 2.112 1.00 98.50 83 SER A CA 1
ATOM 575 C C . SER A 1 83 ? -5.300 1.219 2.516 1.00 98.50 83 SER A C 1
ATOM 577 O O . SER A 1 83 ? -5.619 0.248 1.824 1.00 98.50 83 SER A O 1
ATOM 579 N N . ILE A 1 84 ? -4.542 1.101 3.610 1.00 98.50 84 ILE A N 1
ATOM 580 C CA . ILE A 1 84 ? -4.109 -0.195 4.137 1.00 98.50 84 ILE A CA 1
ATOM 581 C C . ILE A 1 84 ? -5.318 -0.984 4.636 1.00 98.50 84 ILE A C 1
ATOM 583 O O . ILE A 1 84 ? -5.543 -2.093 4.161 1.00 98.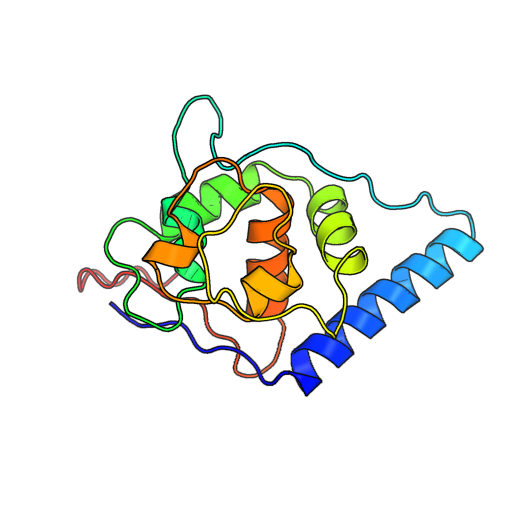50 84 ILE A O 1
ATOM 587 N N . VAL A 1 85 ? -6.133 -0.418 5.532 1.00 98.19 85 VAL A N 1
ATOM 588 C CA . VAL A 1 85 ? -7.242 -1.165 6.155 1.00 98.19 85 VAL A CA 1
ATOM 589 C C . VAL A 1 85 ? -8.376 -1.495 5.184 1.00 98.19 85 VAL A C 1
ATOM 591 O O . VAL A 1 85 ? -9.109 -2.450 5.428 1.00 98.19 85 VAL A O 1
ATOM 594 N N . ALA A 1 86 ? -8.497 -0.765 4.072 1.00 98.12 86 ALA A N 1
ATOM 595 C CA . ALA A 1 86 ? -9.415 -1.096 2.982 1.00 98.12 86 ALA A CA 1
ATOM 596 C C . ALA A 1 86 ? -8.944 -2.278 2.107 1.00 98.12 86 ALA A C 1
ATOM 598 O O . ALA A 1 86 ? -9.735 -2.807 1.323 1.00 98.12 86 ALA A O 1
ATOM 599 N N . SER A 1 87 ? -7.675 -2.682 2.217 1.00 98.19 87 SER A N 1
ATOM 600 C CA . SER A 1 87 ? -7.133 -3.840 1.497 1.00 98.19 87 SER A CA 1
ATOM 601 C C . SER A 1 87 ? -7.625 -5.162 2.099 1.00 98.19 87 SER A C 1
ATOM 603 O O . SER A 1 87 ? -8.133 -5.210 3.222 1.00 98.19 87 SER A O 1
ATOM 605 N N . LYS A 1 88 ? -7.460 -6.258 1.356 1.00 97.88 88 LYS A N 1
ATOM 606 C CA . LYS A 1 88 ? -7.880 -7.607 1.761 1.00 97.88 88 LYS A CA 1
ATOM 607 C C . LYS A 1 88 ? -6.701 -8.571 1.707 1.00 97.88 88 LYS A C 1
ATOM 609 O O . LYS A 1 88 ? -5.844 -8.466 0.836 1.00 97.88 88 LYS A O 1
ATOM 614 N N . GLU A 1 89 ? -6.698 -9.582 2.573 1.00 95.75 89 GLU A N 1
ATOM 615 C CA . GLU A 1 89 ? -5.688 -10.656 2.542 1.00 95.75 89 GLU A CA 1
ATOM 616 C C . GLU A 1 89 ? -5.600 -11.346 1.167 1.00 95.75 89 GLU A C 1
ATOM 618 O O . GLU A 1 89 ? -4.515 -11.690 0.685 1.00 95.75 89 GLU A O 1
ATOM 623 N N . GLY A 1 90 ? -6.762 -11.511 0.523 1.00 94.56 90 GLY A N 1
ATOM 624 C CA . GLY A 1 90 ? -6.917 -12.124 -0.795 1.00 94.56 90 GLY A CA 1
ATOM 625 C C . GLY A 1 90 ? -6.495 -11.243 -1.973 1.00 94.56 90 GLY A C 1
ATOM 626 O O . GLY A 1 90 ? -6.544 -11.719 -3.108 1.00 94.56 90 GLY A O 1
ATOM 627 N N . ASP A 1 91 ? -6.073 -9.997 -1.744 1.00 97.31 91 ASP A N 1
ATOM 628 C CA . ASP A 1 91 ? -5.582 -9.128 -2.815 1.00 97.31 91 ASP A CA 1
ATOM 629 C C . ASP A 1 91 ? -4.323 -9.733 -3.440 1.00 97.31 91 ASP A C 1
ATOM 631 O O . ASP A 1 91 ? -3.409 -10.175 -2.743 1.00 97.31 91 ASP A O 1
ATOM 635 N N . GLN A 1 92 ? -4.270 -9.793 -4.765 1.00 96.00 92 GLN A N 1
ATOM 636 C CA . GLN A 1 92 ? -3.187 -10.467 -5.477 1.00 96.00 92 GLN A CA 1
ATOM 637 C C . GLN A 1 92 ? -2.004 -9.528 -5.728 1.00 96.00 92 GLN A C 1
ATOM 639 O O . GLN A 1 92 ? -2.150 -8.306 -5.731 1.00 96.00 92 GLN A O 1
ATOM 644 N N . ALA A 1 93 ? -0.826 -10.110 -5.962 1.00 95.81 93 ALA A N 1
ATOM 645 C CA . ALA A 1 93 ? 0.301 -9.379 -6.537 1.00 95.81 93 ALA A CA 1
ATOM 646 C C . ALA A 1 93 ? -0.068 -8.819 -7.926 1.00 95.81 93 ALA A C 1
ATOM 648 O O . ALA A 1 93 ? -0.966 -9.339 -8.596 1.00 95.81 93 ALA A O 1
ATOM 649 N N . LEU A 1 94 ? 0.632 -7.778 -8.379 1.00 95.56 94 LEU A N 1
ATOM 650 C CA . LEU A 1 94 ? 0.352 -7.139 -9.665 1.00 95.56 94 LEU A CA 1
ATOM 651 C C . LEU A 1 94 ? 0.814 -8.023 -10.833 1.00 95.56 94 LEU A C 1
ATOM 653 O O . LEU A 1 94 ? 1.973 -7.978 -11.257 1.00 95.56 94 LEU A O 1
ATOM 657 N N . GLY A 1 95 ? -0.125 -8.792 -11.385 1.00 93.62 95 GLY A N 1
ATOM 658 C CA . GLY A 1 95 ? 0.035 -9.500 -12.660 1.00 93.62 95 GLY A CA 1
ATOM 659 C C . GLY A 1 95 ? -0.207 -8.622 -13.895 1.00 93.62 95 GLY A C 1
ATOM 660 O O . GLY A 1 95 ? 0.222 -8.983 -14.986 1.00 93.62 95 GLY A O 1
ATOM 661 N N . ALA A 1 96 ? -0.850 -7.465 -13.720 1.00 95.31 96 ALA A N 1
ATOM 662 C CA . ALA A 1 96 ? -1.147 -6.487 -14.765 1.00 95.31 96 ALA A CA 1
ATOM 663 C C . ALA A 1 96 ? -0.808 -5.064 -14.295 1.00 95.31 96 ALA A C 1
ATOM 665 O O . ALA A 1 96 ? -0.442 -4.854 -13.136 1.00 95.31 96 ALA A O 1
ATOM 666 N N . ALA A 1 97 ? -0.930 -4.098 -15.206 1.00 96.38 97 ALA A N 1
ATOM 667 C CA . ALA A 1 97 ? -0.708 -2.687 -14.926 1.00 96.38 97 ALA A CA 1
ATOM 668 C C . ALA A 1 97 ? -1.580 -2.177 -13.768 1.00 96.38 97 ALA A C 1
ATOM 670 O O . ALA A 1 97 ? -2.792 -2.382 -13.761 1.00 96.38 97 ALA A O 1
ATOM 671 N N . ALA A 1 98 ? -0.949 -1.472 -12.831 1.00 97.25 98 ALA A N 1
ATOM 672 C CA . ALA A 1 98 ? -1.617 -0.797 -11.733 1.00 97.25 98 ALA A CA 1
ATOM 673 C C . ALA A 1 98 ? -2.578 0.282 -12.245 1.00 97.25 98 ALA A C 1
ATOM 675 O O . ALA A 1 98 ? -2.284 1.006 -13.201 1.00 97.25 98 ALA A O 1
ATOM 676 N N . ASP A 1 99 ? -3.688 0.442 -11.538 1.00 96.44 99 ASP A N 1
ATOM 677 C CA . ASP A 1 99 ? -4.711 1.444 -11.807 1.00 96.44 99 ASP A CA 1
ATOM 678 C C . ASP A 1 99 ? -5.248 2.076 -10.508 1.00 96.44 99 ASP A C 1
ATOM 680 O O . ASP A 1 99 ? -4.774 1.801 -9.403 1.00 96.44 99 ASP A O 1
ATOM 684 N N . GLY A 1 100 ? -6.263 2.935 -10.631 1.00 95.81 100 GLY A N 1
ATOM 685 C CA . GLY A 1 100 ? -6.896 3.618 -9.496 1.00 95.81 100 GLY A CA 1
ATOM 686 C C . GLY A 1 100 ? -7.635 2.705 -8.503 1.00 95.81 100 GLY A C 1
ATOM 687 O O . GLY A 1 100 ? -8.077 3.194 -7.460 1.00 95.81 100 GLY A O 1
ATOM 688 N N . THR A 1 101 ? -7.778 1.411 -8.807 1.00 96.00 101 THR A N 1
ATOM 689 C CA . THR A 1 101 ? -8.421 0.397 -7.951 1.00 96.00 101 THR A CA 1
ATOM 690 C C . THR A 1 101 ? -7.418 -0.524 -7.258 1.00 96.00 101 THR A C 1
ATOM 692 O O . THR A 1 101 ? -7.790 -1.271 -6.353 1.00 96.00 101 THR A O 1
ATOM 695 N N . THR A 1 102 ? -6.142 -0.450 -7.644 1.00 98.00 102 THR A N 1
ATOM 696 C CA . THR A 1 102 ? -5.073 -1.275 -7.072 1.00 98.00 102 THR A CA 1
ATOM 697 C C . THR A 1 102 ? -4.889 -0.965 -5.585 1.00 98.00 102 THR A C 1
ATOM 699 O O . THR A 1 102 ? -4.757 0.195 -5.189 1.00 98.00 102 THR A O 1
ATOM 702 N N . THR A 1 103 ? -4.887 -2.006 -4.750 1.00 98.25 103 THR A N 1
ATOM 703 C CA . THR A 1 103 ? -4.877 -1.862 -3.289 1.00 98.25 103 THR A CA 1
ATOM 704 C C . THR A 1 103 ? -3.466 -1.721 -2.723 1.00 98.25 103 THR A C 1
ATOM 706 O O . THR A 1 103 ? -2.473 -2.079 -3.364 1.00 98.25 103 THR A O 1
ATOM 709 N N . ALA A 1 104 ? -3.364 -1.238 -1.479 1.00 98.31 104 ALA A N 1
ATOM 710 C CA . ALA A 1 104 ? -2.086 -1.173 -0.773 1.00 98.31 104 ALA A CA 1
ATOM 711 C C . ALA A 1 104 ? -1.473 -2.569 -0.583 1.00 98.31 104 ALA A C 1
ATOM 713 O O . ALA A 1 104 ? -0.261 -2.726 -0.719 1.00 98.31 104 ALA A O 1
ATOM 714 N N . MET A 1 105 ? -2.295 -3.597 -0.339 1.00 98.12 105 MET A N 1
ATOM 715 C CA . MET A 1 105 ? -1.823 -4.982 -0.250 1.00 98.12 105 MET A CA 1
ATOM 716 C C . MET A 1 105 ? -1.272 -5.491 -1.587 1.00 98.12 105 MET A C 1
ATOM 718 O O . MET A 1 105 ? -0.195 -6.086 -1.605 1.00 98.12 105 MET A O 1
ATOM 722 N N . SER A 1 106 ? -1.940 -5.220 -2.713 1.00 98.06 106 SER A N 1
ATOM 723 C CA . SER A 1 106 ? -1.407 -5.564 -4.037 1.00 98.06 106 SER A CA 1
ATOM 724 C C . SER A 1 106 ? -0.042 -4.917 -4.275 1.00 98.06 106 SER A C 1
ATOM 726 O O . SER A 1 106 ? 0.914 -5.606 -4.638 1.00 98.06 106 SER A O 1
ATOM 728 N N . PHE A 1 107 ? 0.092 -3.625 -3.967 1.00 98.06 107 PHE A N 1
ATOM 729 C CA . PHE A 1 107 ? 1.369 -2.911 -4.027 1.00 98.06 107 PHE A CA 1
ATOM 730 C C . PHE A 1 107 ? 2.433 -3.515 -3.092 1.00 98.06 107 PHE A C 1
ATOM 732 O O . PHE A 1 107 ? 3.570 -3.728 -3.513 1.00 98.06 107 PHE A O 1
ATOM 739 N N . ALA A 1 108 ? 2.073 -3.875 -1.857 1.00 97.69 108 ALA A N 1
ATOM 740 C CA . ALA A 1 108 ? 2.976 -4.523 -0.903 1.00 97.69 108 ALA A CA 1
ATOM 741 C C . ALA A 1 108 ? 3.432 -5.918 -1.353 1.00 97.69 108 ALA A C 1
ATOM 743 O O . ALA A 1 108 ? 4.551 -6.338 -1.043 1.00 97.69 108 ALA A O 1
ATOM 744 N N . LYS A 1 109 ? 2.587 -6.645 -2.093 1.00 96.62 109 LYS A N 1
ATOM 745 C CA . LYS A 1 109 ? 2.935 -7.922 -2.736 1.00 96.62 109 LYS A CA 1
ATOM 746 C C . LYS A 1 109 ? 3.794 -7.712 -3.991 1.00 96.62 109 LYS A C 1
ATOM 748 O O . LYS A 1 109 ? 4.650 -8.544 -4.289 1.00 96.62 109 LYS A O 1
ATOM 753 N N . GLY A 1 110 ? 3.681 -6.546 -4.620 1.00 95.81 110 GLY A N 1
ATOM 754 C CA . GLY A 1 110 ? 4.541 -6.076 -5.703 1.00 95.81 110 GLY A CA 1
ATOM 755 C C . GLY A 1 110 ? 4.216 -6.710 -7.052 1.00 95.81 110 GLY A C 1
ATOM 756 O O . GLY A 1 110 ? 3.210 -7.395 -7.217 1.00 95.81 110 GLY A O 1
ATOM 757 N N . GLY A 1 111 ? 5.085 -6.459 -8.024 1.00 95.94 111 GLY A N 1
ATOM 758 C CA . GLY A 1 111 ? 4.993 -6.944 -9.399 1.00 95.94 111 GLY A CA 1
ATOM 759 C C . GLY A 1 111 ? 6.244 -6.541 -10.175 1.00 95.94 111 GLY A C 1
ATOM 760 O O . GLY A 1 111 ? 7.238 -6.123 -9.573 1.00 95.94 111 GLY A O 1
ATOM 761 N N . THR A 1 112 ? 6.200 -6.648 -11.501 1.00 96.25 112 THR A N 1
ATOM 762 C CA . THR A 1 112 ? 7.265 -6.091 -12.344 1.00 96.25 112 THR A CA 1
ATOM 763 C C . THR A 1 112 ? 7.253 -4.564 -12.275 1.00 96.25 112 THR A C 1
ATOM 765 O O . THR A 1 112 ? 6.206 -3.946 -12.046 1.00 96.25 112 THR A O 1
ATOM 768 N N . LYS A 1 113 ? 8.404 -3.936 -12.516 1.00 95.31 113 LYS A N 1
ATOM 769 C CA . LYS A 1 113 ? 8.537 -2.475 -12.595 1.00 95.31 113 LYS A CA 1
ATOM 770 C C . LYS A 1 113 ? 7.518 -1.843 -13.557 1.00 95.31 113 LYS A C 1
ATOM 772 O O . LYS A 1 113 ? 6.982 -0.781 -13.256 1.00 95.31 113 LYS A O 1
ATOM 777 N N . ASP A 1 114 ? 7.223 -2.513 -14.673 1.00 95.38 114 ASP A N 1
ATOM 778 C CA . ASP A 1 114 ? 6.318 -2.009 -15.707 1.00 95.38 114 ASP A CA 1
ATOM 779 C C . ASP A 1 114 ? 4.861 -2.110 -15.247 1.00 95.38 114 ASP A C 1
ATOM 781 O O . ASP A 1 114 ? 4.098 -1.163 -15.422 1.00 95.38 114 ASP A O 1
ATOM 785 N N . ASN A 1 115 ? 4.490 -3.194 -14.555 1.00 96.88 115 ASN A N 1
ATOM 786 C CA . ASN A 1 115 ? 3.166 -3.315 -13.946 1.00 96.88 115 ASN A CA 1
ATOM 787 C C . ASN A 1 115 ? 2.940 -2.243 -12.869 1.00 96.88 115 ASN A C 1
ATOM 789 O O . ASN A 1 115 ? 1.837 -1.718 -12.749 1.00 96.88 115 ASN A O 1
ATOM 793 N N . LEU A 1 116 ? 3.976 -1.883 -12.109 1.00 96.44 116 LEU A N 1
ATOM 794 C CA . LEU A 1 116 ? 3.880 -0.907 -11.018 1.00 96.44 116 LEU A CA 1
ATOM 795 C C . LEU A 1 116 ? 3.772 0.547 -11.493 1.00 96.44 116 LEU A C 1
ATOM 797 O O . LEU A 1 116 ? 3.104 1.341 -10.836 1.00 96.44 116 LEU A O 1
ATOM 801 N N . SER A 1 117 ? 4.424 0.907 -12.601 1.00 95.00 117 SER A N 1
ATOM 802 C CA . SER A 1 117 ? 4.551 2.303 -13.046 1.00 95.00 117 SER A CA 1
ATOM 803 C C . SER A 1 117 ? 3.946 2.580 -14.424 1.00 95.00 117 SER A C 1
ATOM 805 O O . SER A 1 117 ? 4.336 3.554 -15.074 1.00 95.00 117 SER A O 1
ATOM 807 N N . ASN A 1 118 ? 3.063 1.714 -14.926 1.00 93.56 118 ASN A N 1
ATOM 808 C CA . ASN A 1 118 ? 2.487 1.878 -16.262 1.00 93.56 118 ASN A CA 1
ATOM 809 C C . ASN A 1 118 ? 1.704 3.197 -16.394 1.00 93.56 118 ASN A C 1
ATOM 811 O O . ASN A 1 118 ? 1.787 3.888 -17.409 1.00 93.56 118 ASN A O 1
ATOM 815 N N . ALA A 1 119 ? 0.974 3.568 -15.343 1.00 92.38 119 ALA A N 1
ATOM 816 C CA . ALA A 1 119 ? 0.130 4.752 -15.306 1.00 92.38 119 ALA A CA 1
ATOM 817 C C . ALA A 1 119 ? 0.385 5.583 -14.044 1.00 92.38 119 ALA A C 1
ATOM 819 O O . ALA A 1 119 ? 0.831 5.075 -13.018 1.00 92.38 119 ALA A O 1
ATOM 820 N N . ASN A 1 120 ? 0.058 6.871 -14.121 1.00 92.75 120 ASN A N 1
ATOM 821 C CA . ASN A 1 120 ? 0.035 7.784 -12.979 1.00 92.75 120 ASN A CA 1
ATOM 822 C C . ASN A 1 120 ? -1.330 7.814 -12.265 1.00 92.75 120 ASN A C 1
ATOM 824 O O . ASN A 1 120 ? -1.476 8.530 -11.284 1.00 92.75 120 ASN A O 1
ATOM 828 N N . THR A 1 121 ? -2.317 7.048 -12.741 1.00 95.56 121 THR A N 1
ATOM 829 C CA . THR A 1 121 ? -3.675 6.953 -12.184 1.00 95.56 121 THR A CA 1
ATOM 830 C C . THR A 1 121 ? -3.815 6.209 -10.849 1.00 95.56 121 THR A C 1
ATOM 832 O O . THR A 1 121 ? -4.822 6.464 -10.179 1.00 95.56 121 THR A O 1
ATOM 835 N N . PRO A 1 122 ? -2.891 5.324 -10.409 1.00 97.31 122 PRO A N 1
ATOM 836 C CA . PRO A 1 122 ? -2.989 4.732 -9.083 1.00 97.31 122 PRO A CA 1
ATOM 837 C C . PRO A 1 122 ? -3.018 5.782 -7.976 1.00 97.31 122 PRO A C 1
ATOM 839 O O . PRO A 1 122 ? -2.440 6.865 -8.090 1.00 97.31 122 PRO A O 1
ATOM 842 N N . LYS A 1 123 ? -3.683 5.444 -6.872 1.00 97.75 123 LYS A N 1
ATOM 843 C CA . LYS A 1 123 ? -3.752 6.328 -5.709 1.00 97.75 123 LYS A CA 1
ATOM 844 C C . LYS A 1 123 ? -2.395 6.375 -5.011 1.00 97.75 123 LYS A C 1
ATOM 846 O O . LYS A 1 123 ? -1.851 5.331 -4.648 1.00 97.75 123 LYS A O 1
ATOM 851 N N . ALA A 1 124 ? -1.892 7.577 -4.739 1.00 97.81 124 ALA A N 1
ATOM 852 C CA . ALA A 1 124 ? -0.659 7.789 -3.980 1.00 97.81 124 ALA A CA 1
ATOM 853 C C . ALA A 1 124 ? -0.719 7.108 -2.605 1.00 97.81 124 ALA A C 1
ATOM 855 O O . ALA A 1 124 ? 0.239 6.459 -2.194 1.00 97.81 124 ALA A O 1
ATOM 856 N N . ALA A 1 125 ? -1.882 7.155 -1.947 1.00 98.19 125 ALA A N 1
ATOM 857 C CA . ALA A 1 125 ? -2.107 6.503 -0.659 1.00 98.19 125 ALA A CA 1
ATOM 858 C C . ALA A 1 125 ? -1.979 4.971 -0.731 1.00 98.19 125 ALA A C 1
ATOM 860 O O . ALA A 1 125 ? -1.488 4.357 0.213 1.00 98.19 125 ALA A O 1
ATOM 861 N N . ALA A 1 126 ? -2.357 4.352 -1.856 1.00 98.44 126 ALA A N 1
ATOM 862 C CA . ALA A 1 126 ? -2.211 2.911 -2.053 1.00 98.44 126 ALA A CA 1
ATOM 863 C C . ALA A 1 126 ? -0.745 2.516 -2.258 1.00 98.44 126 ALA A C 1
ATOM 865 O O . ALA A 1 126 ? -0.281 1.554 -1.649 1.00 98.44 126 ALA A O 1
ATOM 866 N N . VAL A 1 127 ? 0.012 3.294 -3.039 1.00 98.12 127 VAL A N 1
ATOM 867 C CA . VAL A 1 127 ? 1.460 3.079 -3.198 1.00 98.12 127 VAL A CA 1
ATOM 868 C C . VAL A 1 127 ? 2.187 3.284 -1.866 1.00 98.12 127 VAL A C 1
ATOM 870 O O . VAL A 1 127 ? 2.951 2.416 -1.451 1.00 98.12 127 VAL A O 1
ATOM 873 N N . ALA A 1 128 ? 1.906 4.380 -1.155 1.00 98.38 128 ALA A N 1
ATOM 874 C CA . ALA A 1 128 ? 2.485 4.664 0.158 1.00 98.38 128 ALA A CA 1
ATOM 875 C C . ALA A 1 128 ? 2.106 3.601 1.206 1.00 98.38 128 ALA A C 1
ATOM 877 O O . ALA A 1 128 ? 2.959 3.166 1.979 1.00 98.38 128 ALA A O 1
ATOM 878 N N . GLY A 1 129 ? 0.862 3.114 1.190 1.00 98.25 129 GLY A N 1
ATOM 879 C CA . GLY A 1 129 ? 0.427 1.981 2.007 1.00 98.25 129 GLY A CA 1
ATOM 880 C C . GLY A 1 129 ? 1.190 0.698 1.681 1.00 98.25 129 GLY A C 1
ATOM 881 O O . GLY A 1 129 ? 1.627 -0.002 2.591 1.00 98.25 129 GLY A O 1
ATOM 882 N N . GLY A 1 130 ? 1.425 0.419 0.397 1.00 98.00 130 GLY A N 1
ATOM 883 C CA . GLY A 1 130 ? 2.248 -0.708 -0.039 1.00 98.00 130 GLY A CA 1
ATOM 884 C C . GLY A 1 130 ? 3.702 -0.612 0.429 1.00 98.00 130 GLY A C 1
ATOM 885 O O . GLY A 1 130 ? 4.262 -1.606 0.897 1.00 98.00 130 GLY A O 1
ATOM 886 N N . ILE A 1 131 ? 4.288 0.590 0.370 1.00 97.81 131 ILE A N 1
ATOM 887 C CA . ILE A 1 131 ? 5.622 0.890 0.916 1.00 97.81 131 ILE A CA 1
ATOM 888 C C . ILE A 1 131 ? 5.645 0.617 2.420 1.00 97.81 131 ILE A C 1
ATOM 890 O O . ILE A 1 131 ? 6.504 -0.126 2.884 1.00 97.81 131 ILE A O 1
ATOM 894 N N . ALA A 1 132 ? 4.681 1.145 3.177 1.00 97.31 132 ALA A N 1
ATOM 895 C CA . ALA A 1 132 ? 4.612 0.952 4.623 1.00 97.31 132 ALA A CA 1
ATOM 896 C C . ALA A 1 132 ? 4.475 -0.531 5.009 1.00 97.31 132 ALA A C 1
ATOM 898 O O . ALA A 1 132 ? 5.245 -1.027 5.832 1.00 97.31 132 ALA A O 1
ATOM 899 N N . LEU A 1 133 ? 3.547 -1.259 4.378 1.00 97.06 133 LEU A N 1
ATOM 900 C CA . LEU A 1 133 ? 3.359 -2.695 4.602 1.00 97.06 133 LEU A CA 1
ATOM 901 C C . LEU A 1 133 ? 4.645 -3.480 4.320 1.00 97.06 133 LEU A C 1
ATOM 903 O O . LEU A 1 133 ? 5.033 -4.339 5.110 1.00 97.06 133 LEU A O 1
ATOM 907 N N . ARG A 1 134 ? 5.332 -3.181 3.213 1.00 95.38 134 ARG A N 1
ATOM 908 C CA . ARG A 1 134 ? 6.565 -3.885 2.854 1.00 95.38 134 ARG A CA 1
ATOM 909 C C . ARG A 1 134 ? 7.732 -3.536 3.777 1.00 95.38 134 ARG A C 1
ATOM 911 O O . ARG A 1 134 ? 8.509 -4.428 4.090 1.00 95.38 134 ARG A O 1
ATOM 918 N N . SER A 1 135 ? 7.848 -2.289 4.223 1.00 94.75 135 SER A N 1
ATOM 919 C CA . SER A 1 135 ? 8.950 -1.845 5.087 1.00 94.75 135 SER A CA 1
ATOM 920 C C . SER A 1 135 ? 8.837 -2.334 6.532 1.00 94.75 135 SER A C 1
ATOM 922 O O . SER A 1 135 ? 9.850 -2.448 7.216 1.00 94.75 135 SER A O 1
ATOM 924 N N . LEU A 1 136 ? 7.620 -2.597 7.017 1.00 93.94 136 LEU A N 1
ATOM 925 C CA . LEU A 1 136 ? 7.376 -2.986 8.412 1.00 93.94 136 LEU A CA 1
ATOM 926 C C . LEU A 1 136 ? 7.283 -4.502 8.613 1.00 93.94 136 LEU A C 1
ATOM 928 O O . LEU A 1 136 ? 7.462 -4.990 9.730 1.00 93.94 136 LEU A O 1
ATOM 932 N N . VAL A 1 137 ? 7.006 -5.259 7.551 1.00 94.44 137 VAL A N 1
ATOM 933 C CA . VAL A 1 137 ? 6.922 -6.718 7.622 1.00 94.44 137 VAL A CA 1
ATOM 934 C C . VAL A 1 137 ? 8.301 -7.336 7.428 1.00 94.44 137 VAL A C 1
ATOM 936 O O . VAL A 1 137 ? 9.078 -6.946 6.558 1.00 94.44 137 VAL A O 1
ATOM 939 N N . LYS A 1 138 ? 8.593 -8.352 8.244 1.00 91.06 138 LYS A N 1
ATOM 940 C CA . LYS A 1 138 ? 9.850 -9.097 8.202 1.00 91.06 138 LYS A CA 1
ATOM 941 C C . LYS A 1 138 ? 10.175 -9.591 6.785 1.00 91.06 138 LYS A C 1
ATOM 943 O O . LYS A 1 138 ? 9.304 -10.085 6.073 1.00 91.06 138 LYS A O 1
ATOM 948 N N . ASP A 1 139 ? 11.451 -9.469 6.419 1.00 90.19 139 ASP A N 1
ATOM 949 C CA . ASP A 1 139 ? 12.034 -9.855 5.125 1.00 90.19 139 ASP A CA 1
ATOM 950 C C . ASP A 1 139 ? 11.507 -9.067 3.909 1.00 90.19 139 ASP A C 1
ATOM 952 O O . ASP A 1 139 ? 11.992 -9.259 2.792 1.00 90.19 139 ASP A O 1
ATOM 956 N N . GLY A 1 140 ? 10.582 -8.125 4.119 1.00 92.94 140 GLY A N 1
ATOM 957 C CA . GLY A 1 140 ? 10.194 -7.147 3.118 1.00 92.94 140 GLY A CA 1
ATOM 958 C C . GLY A 1 140 ? 11.330 -6.176 2.816 1.00 92.94 140 GLY A C 1
ATOM 959 O O . GLY A 1 140 ? 11.936 -5.608 3.723 1.00 92.94 140 GLY A O 1
ATOM 960 N N . LYS A 1 141 ? 11.639 -5.988 1.530 1.00 94.50 141 LYS A N 1
ATOM 961 C CA . LYS A 1 141 ? 12.658 -5.027 1.082 1.00 94.50 141 LYS A CA 1
ATOM 962 C C . LYS A 1 141 ? 12.154 -4.207 -0.087 1.00 94.50 141 LYS A C 1
ATOM 964 O O . LYS A 1 141 ? 11.607 -4.760 -1.044 1.00 94.50 141 LYS A O 1
ATOM 969 N N . LEU A 1 142 ? 12.378 -2.902 -0.024 1.00 95.75 142 LEU A N 1
ATOM 970 C CA . LEU A 1 142 ? 12.153 -2.013 -1.154 1.00 95.75 142 LEU A CA 1
ATOM 971 C C . LEU A 1 142 ? 13.261 -2.202 -2.195 1.00 95.75 142 LEU A C 1
ATOM 973 O O . LEU A 1 142 ? 14.412 -2.480 -1.861 1.00 95.75 142 LEU A O 1
ATOM 977 N N . ALA A 1 143 ? 12.892 -2.066 -3.461 1.00 94.62 143 ALA A N 1
ATOM 978 C CA . ALA A 1 143 ? 13.826 -2.010 -4.566 1.00 94.62 143 ALA A CA 1
ATOM 979 C C . ALA A 1 143 ? 14.532 -0.649 -4.579 1.00 94.62 143 ALA A C 1
ATOM 981 O O . ALA A 1 143 ? 13.918 0.382 -4.292 1.00 94.62 143 ALA A O 1
ATOM 982 N N . SER A 1 144 ? 15.802 -0.633 -4.971 1.00 90.12 144 SER A N 1
ATOM 983 C CA . SER A 1 144 ? 16.592 0.591 -5.070 1.00 90.12 144 SER A CA 1
ATOM 984 C C . SER A 1 144 ? 17.368 0.668 -6.378 1.00 90.12 144 SER A C 1
ATOM 986 O O . SER A 1 144 ? 17.879 -0.324 -6.916 1.00 90.12 144 SER A O 1
ATOM 988 N N . HIS A 1 145 ? 17.469 1.887 -6.898 1.00 83.44 145 HIS A N 1
ATOM 989 C CA . HIS A 1 145 ? 18.472 2.200 -7.901 1.00 83.44 145 HIS A CA 1
ATOM 990 C C . HIS A 1 145 ? 19.839 2.216 -7.220 1.00 83.44 145 HIS A C 1
ATOM 992 O O . HIS A 1 145 ? 19.963 2.753 -6.122 1.00 83.44 145 HIS A O 1
ATOM 998 N N . ASN A 1 146 ? 20.852 1.620 -7.848 1.00 73.25 146 ASN A N 1
ATOM 999 C CA . ASN A 1 146 ? 22.219 1.747 -7.345 1.00 73.25 146 ASN A CA 1
ATOM 1000 C C . ASN A 1 146 ? 23.080 2.360 -8.442 1.00 73.25 146 ASN A C 1
ATOM 1002 O O . ASN A 1 146 ? 23.419 1.654 -9.392 1.00 73.25 146 ASN A O 1
ATOM 1006 N N . ASP A 1 147 ? 23.429 3.633 -8.268 1.00 64.44 147 ASP A N 1
ATOM 1007 C CA . ASP A 1 147 ? 24.357 4.387 -9.120 1.00 64.44 147 ASP A CA 1
ATOM 1008 C C . ASP A 1 147 ? 25.820 4.244 -8.670 1.00 64.44 147 ASP A C 1
ATOM 1010 O O . ASP A 1 147 ? 26.684 5.013 -9.086 1.00 64.44 147 ASP A O 1
ATOM 1014 N N . ASN A 1 148 ? 26.119 3.298 -7.766 1.00 56.78 148 ASN A N 1
ATOM 1015 C CA . ASN A 1 148 ? 27.427 3.160 -7.107 1.00 56.78 148 ASN A CA 1
ATOM 1016 C C . ASN A 1 148 ? 27.883 4.416 -6.336 1.00 56.78 148 ASN A C 1
ATOM 1018 O O . ASN A 1 148 ? 29.019 4.496 -5.878 1.00 56.78 148 ASN A O 1
ATOM 1022 N N . SER A 1 149 ? 26.985 5.383 -6.164 1.00 56.94 149 SER A N 1
ATOM 1023 C CA . SER A 1 149 ? 27.110 6.477 -5.215 1.00 56.94 149 SER A CA 1
ATOM 1024 C C . SER A 1 149 ? 26.417 6.002 -3.949 1.00 56.94 149 SER A C 1
ATOM 1026 O O . SER A 1 149 ? 25.213 5.758 -3.985 1.00 56.94 149 SER A O 1
ATOM 1028 N N . GLU A 1 150 ? 27.157 5.805 -2.860 1.00 48.84 150 GLU A N 1
ATOM 1029 C CA . GLU A 1 150 ? 26.604 5.447 -1.551 1.00 48.84 150 GLU A CA 1
ATOM 1030 C C . GLU A 1 150 ? 25.612 6.521 -1.080 1.00 48.84 150 GLU A C 1
ATOM 1032 O O . GLU A 1 150 ? 25.933 7.447 -0.340 1.00 48.84 150 GLU A O 1
ATOM 1037 N N . LYS A 1 151 ? 24.369 6.407 -1.528 1.00 46.66 151 LYS A N 1
ATOM 1038 C CA . LYS A 1 151 ? 23.203 6.979 -0.877 1.00 46.66 151 LYS A CA 1
ATOM 1039 C C . LYS A 1 151 ? 22.266 5.819 -0.624 1.00 46.66 151 LYS A C 1
ATOM 1041 O O . LYS A 1 151 ? 21.390 5.510 -1.425 1.00 46.66 151 LYS A O 1
ATOM 1046 N N . ALA A 1 152 ? 22.537 5.134 0.483 1.00 37.16 152 ALA A N 1
ATOM 1047 C CA . ALA A 1 152 ? 21.557 4.269 1.104 1.00 37.16 152 ALA A CA 1
ATOM 1048 C C . ALA A 1 152 ? 20.318 5.123 1.409 1.00 37.16 152 ALA A C 1
ATOM 1050 O O . ALA A 1 152 ? 20.410 6.118 2.130 1.00 37.16 152 ALA A O 1
ATOM 1051 N N . VAL A 1 153 ? 19.196 4.757 0.803 1.00 40.09 153 VAL A N 1
ATOM 1052 C CA . VAL A 1 153 ? 17.854 5.074 1.298 1.00 40.09 153 VAL A CA 1
ATOM 1053 C C . VAL A 1 153 ? 17.287 3.822 1.933 1.00 40.09 153 VAL A C 1
A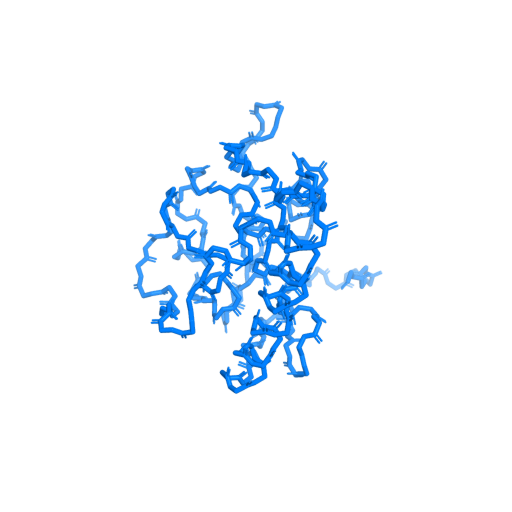TOM 1055 O O . VAL A 1 153 ? 17.526 2.730 1.364 1.00 40.09 153 VAL A O 1
#

Foldseek 3Di:
DFFWDQFDLVLLQVVLVVLLVVQVVCVVVPHDQQDAAQAFLQDPNDRLQLLLLLLARDASDPDNVVSVVSLLVRDDPSNLSNQSNPDDSPQDAQPAADACPRGLSNSLNYYHNCSRRVDRHHRSSSSNNSVVSQVPGPRTGTHDDCPVPPDDD

pLDDT: mean 93.2, std 10.33, range [37.16, 98.5]

Secondary structure (DSSP, 8-state):
-B--BPPPHHHHHHHHHHHHHHHHHHHHTTPPPPPPP--BSEETTEE-GGGGGGGBSS---TTHHHHHHHHHHTS-HHHHHHHHHT--TTPPPBSS---TT--HHHHHH-B-HHHHHS-S-SBHHHHHHHHHHHHHSTT-B--B---SS----

Radius of gyration: 14.69 Å; chains: 1; bounding box: 43×34×37 Å

Organism: Borrelia hermsii (NCBI:txid140)

Sequence (153 aa):
DQQGIKPADDGLNKFLNALQSIVKAATDAGVLAPKAGNTTLTVNGVDNKDGAKVLAIDKPGAAVGEKASLIVSAVSGEEILASIVASKEGDQALGAAADGTTTAMSFAKGGTKDNLSNANTPKAAAVAGGIALRSLVKDGKLASHNDNSEKAV

InterPro domains:
  IPR000680 Borrelia lipoprotein [PF00921] (3-153)